Protein AF-A0A8S2S8Z9-F1 (afdb_monomer_lite)

Sequence (119 aa):
LVRIVTDDDQNFQNNHNFSHPKFPTNTVYITQLLYALVELSQSKLTSCLTDLQPTIVPIVPQQKTIKIDLKSFITPAQTRLLNNKTSITISRTQLPIVPAYAMTTHKCQGKTLPYGIID

pLDDT: mean 77.56, std 13.56, range [38.59, 94.12]

Foldseek 3Di:
DKAWDFPPPVDPDPPDPPPDPVDDPPDDDGDGTAWMWDFAPDDPQQEPPPPDHRRIHTFGKDKDKDKDQCPVPDDPVVCVVVVNPRIDIDIDTDGPDDDDLDDDPVRCPPDDDVDDDDD

Radius of gyration: 20.63 Å; chains: 1; bounding box: 44×44×45 Å

Organism: NCBI:txid392030

Structure (mmCIF, N/CA/C/O backbone):
data_AF-A0A8S2S8Z9-F1
#
_entry.id   AF-A0A8S2S8Z9-F1
#
loop_
_atom_site.group_PDB
_atom_site.id
_atom_site.type_symbol
_atom_site.label_atom_id
_atom_site.label_alt_id
_atom_site.label_comp_id
_atom_site.label_asym_id
_atom_site.label_entity_id
_atom_site.label_seq_id
_atom_site.pdbx_PDB_ins_code
_atom_site.Cartn_x
_atom_site.Cartn_y
_atom_site.Cartn_z
_atom_site.occupancy
_atom_site.B_iso_or_equiv
_atom_site.auth_seq_id
_atom_site.auth_comp_id
_atom_site.auth_asym_id
_atom_site.auth_atom_id
_atom_site.pdbx_PDB_model_num
ATOM 1 N N . LEU A 1 1 ? 5.108 -2.960 -15.637 1.00 64.50 1 LEU A N 1
ATOM 2 C CA . LEU A 1 1 ? 3.828 -3.685 -15.412 1.00 64.50 1 LEU A CA 1
ATOM 3 C C . LEU A 1 1 ? 3.678 -4.018 -13.918 1.00 64.50 1 LEU A C 1
ATOM 5 O O . LEU A 1 1 ? 4.702 -4.266 -13.291 1.00 64.50 1 LEU A O 1
ATOM 9 N N . VAL A 1 2 ? 2.465 -4.002 -13.339 1.00 75.69 2 VAL A N 1
ATOM 10 C CA . VAL A 1 2 ? 2.202 -4.446 -11.946 1.00 75.69 2 VAL A CA 1
ATOM 11 C C . VAL A 1 2 ? 1.215 -5.608 -11.972 1.00 75.69 2 VAL A C 1
ATOM 13 O O . VAL A 1 2 ? 0.119 -5.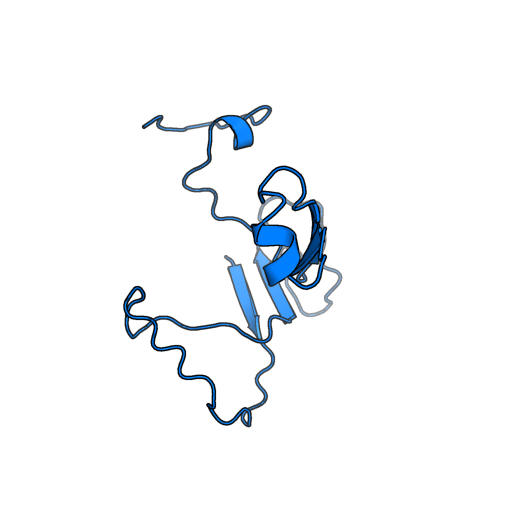457 -12.509 1.00 75.69 2 VAL A O 1
ATOM 16 N N . ARG A 1 3 ? 1.581 -6.747 -11.379 1.00 80.75 3 ARG A N 1
ATOM 17 C CA . ARG A 1 3 ? 0.689 -7.902 -11.204 1.00 80.75 3 ARG A CA 1
ATOM 18 C C . ARG A 1 3 ? 0.527 -8.195 -9.719 1.00 80.75 3 ARG A C 1
ATOM 20 O O . ARG A 1 3 ? 1.521 -8.392 -9.030 1.00 80.75 3 ARG A O 1
ATOM 27 N N . ILE A 1 4 ? -0.708 -8.209 -9.231 1.00 79.75 4 ILE A N 1
ATOM 28 C CA . ILE A 1 4 ? -1.008 -8.531 -7.832 1.00 79.75 4 ILE A CA 1
ATOM 29 C C . ILE A 1 4 ? -1.158 -10.046 -7.703 1.00 79.75 4 ILE A C 1
ATOM 31 O O . ILE A 1 4 ? -1.817 -10.663 -8.539 1.00 79.75 4 ILE A O 1
ATOM 35 N N . VAL A 1 5 ? -0.533 -10.622 -6.679 1.00 77.38 5 VAL A N 1
ATOM 36 C CA . VAL A 1 5 ? -0.624 -12.043 -6.347 1.00 77.38 5 VAL A CA 1
ATOM 37 C C . VAL A 1 5 ? -1.408 -12.198 -5.049 1.00 77.38 5 VAL A C 1
ATOM 39 O O . VAL A 1 5 ? -1.115 -11.553 -4.034 1.00 77.38 5 VAL A O 1
ATOM 42 N N . THR A 1 6 ? -2.422 -13.047 -5.117 1.00 79.06 6 THR A N 1
ATOM 43 C CA . THR A 1 6 ? -3.296 -13.443 -4.015 1.00 79.06 6 THR A CA 1
ATOM 44 C C . THR A 1 6 ? -3.132 -14.930 -3.755 1.00 79.06 6 THR A C 1
ATOM 46 O O . THR A 1 6 ? -2.636 -15.648 -4.620 1.00 79.06 6 THR A O 1
ATOM 49 N N . ASP A 1 7 ? -3.506 -15.376 -2.561 1.00 74.69 7 ASP A N 1
ATOM 50 C CA . ASP A 1 7 ? -3.552 -16.804 -2.263 1.00 74.69 7 ASP A CA 1
ATOM 51 C C . ASP A 1 7 ? -4.785 -17.410 -2.952 1.00 74.69 7 ASP A C 1
ATOM 53 O O . ASP A 1 7 ? -5.914 -17.010 -2.662 1.00 74.69 7 ASP A O 1
ATOM 57 N N . ASP A 1 8 ? -4.574 -18.308 -3.915 1.00 58.78 8 ASP A N 1
ATOM 58 C CA . ASP A 1 8 ? -5.642 -18.976 -4.670 1.00 58.78 8 ASP A CA 1
ATOM 59 C C . ASP A 1 8 ? -6.101 -20.248 -3.936 1.00 58.78 8 ASP A C 1
ATOM 61 O O . ASP A 1 8 ? -6.176 -21.335 -4.513 1.00 58.78 8 ASP A O 1
ATOM 65 N N . ASP A 1 9 ? -6.452 -20.130 -2.654 1.00 47.00 9 ASP A N 1
ATOM 66 C CA . ASP A 1 9 ? -7.227 -21.174 -1.992 1.00 47.00 9 ASP A CA 1
ATOM 67 C C . ASP A 1 9 ? -8.685 -21.073 -2.466 1.00 47.00 9 ASP A C 1
ATOM 69 O O . ASP A 1 9 ? -9.490 -20.262 -1.997 1.00 47.00 9 ASP A O 1
ATOM 73 N N . GLN A 1 10 ? -9.015 -21.947 -3.419 1.00 46.22 10 GLN A N 1
ATOM 74 C CA . GLN A 1 10 ? -10.323 -22.235 -4.031 1.00 46.22 10 GLN A CA 1
ATOM 75 C C . GLN A 1 10 ? -11.441 -22.646 -3.035 1.00 46.22 10 GLN A C 1
ATOM 77 O O . GLN A 1 10 ? -12.336 -23.410 -3.387 1.00 46.22 10 GLN A O 1
ATOM 82 N N . ASN A 1 11 ? -11.428 -22.183 -1.781 1.00 39.84 11 ASN A N 1
ATOM 83 C CA . ASN A 1 11 ? -12.384 -22.619 -0.757 1.00 39.84 11 ASN A CA 1
ATOM 84 C C . ASN A 1 11 ? -12.807 -21.558 0.269 1.00 39.84 11 ASN A C 1
ATOM 86 O O . ASN A 1 11 ? -13.398 -21.902 1.295 1.00 39.84 11 ASN A O 1
ATOM 90 N N . PHE A 1 12 ? -12.604 -20.265 0.008 1.00 44.19 12 PHE A N 1
ATOM 91 C CA . PHE A 1 12 ? -13.317 -19.249 0.786 1.00 44.19 12 PHE A CA 1
ATOM 92 C C . PHE A 1 12 ? -14.729 -19.064 0.233 1.00 44.19 12 PHE A C 1
ATOM 94 O O . PHE A 1 12 ? -14.981 -18.257 -0.660 1.00 44.19 12 PHE A O 1
ATOM 101 N N . GLN A 1 13 ? -15.665 -19.840 0.785 1.00 38.59 13 GLN A N 1
ATOM 102 C CA . GLN A 1 13 ? -17.092 -19.588 0.634 1.00 38.59 13 GLN A CA 1
ATOM 103 C C . GLN A 1 13 ? -17.393 -18.106 0.891 1.00 38.59 13 GLN A C 1
ATOM 105 O O . GLN A 1 13 ? -17.162 -17.566 1.975 1.00 38.59 13 GLN A O 1
ATOM 110 N N . ASN A 1 14 ? -17.906 -17.469 -0.158 1.00 43.22 14 ASN A N 1
ATOM 111 C CA . ASN A 1 14 ? -18.391 -16.102 -0.215 1.00 43.22 14 ASN A CA 1
ATOM 112 C C . ASN A 1 14 ? -19.414 -15.824 0.899 1.00 43.22 14 ASN A C 1
ATOM 114 O O . ASN A 1 14 ? -20.603 -16.044 0.705 1.00 43.22 14 ASN A O 1
ATOM 118 N N . ASN A 1 15 ? -18.975 -15.304 2.045 1.00 43.00 15 ASN A N 1
ATOM 119 C CA . ASN A 1 15 ? -19.876 -14.817 3.102 1.00 43.00 15 ASN A CA 1
ATOM 120 C C . ASN A 1 15 ? -19.734 -13.317 3.389 1.00 43.00 15 ASN A C 1
ATOM 122 O O . ASN A 1 15 ? -20.308 -12.801 4.347 1.00 43.00 15 ASN A O 1
ATOM 126 N N . HIS A 1 16 ? -19.028 -12.578 2.535 1.00 51.62 16 HIS A N 1
ATOM 127 C CA . HIS A 1 16 ? -19.065 -11.123 2.561 1.00 51.62 16 HIS A CA 1
ATOM 128 C C . HIS A 1 16 ? -19.661 -10.611 1.256 1.00 51.62 16 HIS A C 1
ATOM 130 O O . HIS A 1 16 ? -18.983 -10.506 0.239 1.00 51.62 16 HIS A O 1
ATOM 136 N N . ASN A 1 17 ? -20.956 -10.284 1.303 1.00 51.62 17 ASN A N 1
ATOM 137 C CA . ASN A 1 17 ? -21.621 -9.484 0.281 1.00 51.62 17 ASN A CA 1
ATOM 138 C C . ASN A 1 17 ? -20.984 -8.085 0.259 1.00 51.62 17 ASN A C 1
ATOM 140 O O . ASN A 1 17 ? -21.516 -7.134 0.830 1.00 51.62 17 ASN A O 1
ATOM 144 N N . PHE A 1 18 ? -19.844 -7.938 -0.416 1.00 55.12 18 PHE A N 1
ATOM 145 C CA . PHE A 1 18 ? -19.269 -6.640 -0.770 1.00 55.12 18 PHE A CA 1
ATOM 146 C C . PHE A 1 18 ? -20.047 -6.024 -1.945 1.00 55.12 18 PHE A C 1
ATOM 148 O O . PHE A 1 18 ? -19.483 -5.597 -2.945 1.00 55.12 18 PHE A O 1
ATOM 155 N N . SER A 1 19 ? -21.376 -5.987 -1.839 1.00 55.88 19 SER A N 1
ATOM 156 C CA . SER A 1 19 ? -22.225 -5.190 -2.718 1.00 55.88 19 SER A CA 1
ATOM 157 C C . SER A 1 19 ? -22.276 -3.790 -2.124 1.00 55.88 19 SER A C 1
ATOM 159 O O . SER A 1 19 ? -23.090 -3.492 -1.251 1.00 55.88 19 SER A O 1
ATOM 161 N N . HIS A 1 20 ? -21.335 -2.936 -2.524 1.00 57.88 20 HIS A N 1
ATOM 162 C CA . HIS A 1 20 ? -21.393 -1.530 -2.151 1.00 57.88 20 HIS A CA 1
ATOM 163 C C . HIS A 1 20 ? -21.952 -0.736 -3.337 1.00 57.88 20 HIS A C 1
ATOM 165 O O . HIS A 1 20 ? -21.335 -0.743 -4.401 1.00 57.88 20 HIS A O 1
ATOM 171 N N . PRO A 1 21 ? -23.037 0.042 -3.172 1.00 64.75 21 PRO A N 1
ATOM 172 C CA . PRO A 1 21 ? -23.710 0.751 -4.272 1.00 64.75 21 PRO A CA 1
ATOM 173 C C . PRO A 1 21 ? -22.853 1.821 -4.973 1.00 64.75 21 PRO A C 1
ATOM 175 O O . PRO A 1 21 ? -23.308 2.462 -5.911 1.00 64.75 21 PRO A O 1
ATOM 178 N N . LYS A 1 22 ? -21.620 2.051 -4.502 1.00 75.62 22 LYS A N 1
ATOM 179 C CA . LYS A 1 22 ? -20.683 3.036 -5.057 1.00 75.62 22 LYS A CA 1
ATOM 180 C C . LYS A 1 22 ? -19.740 2.447 -6.100 1.00 75.62 22 LYS A C 1
ATOM 182 O O . LYS A 1 22 ? -19.118 3.221 -6.820 1.00 75.62 22 LYS A O 1
ATOM 187 N N . PHE A 1 23 ? -19.590 1.125 -6.153 1.00 75.69 23 PHE A N 1
ATOM 188 C CA . PHE A 1 23 ? -18.619 0.490 -7.034 1.00 75.69 23 PHE A CA 1
ATOM 189 C C . PHE A 1 23 ? -19.318 -0.282 -8.157 1.00 75.69 23 PHE A C 1
ATOM 191 O O . PHE A 1 23 ? -20.358 -0.897 -7.913 1.00 75.69 23 PHE A O 1
ATOM 198 N N . PRO A 1 24 ? -18.766 -0.256 -9.383 1.00 81.31 24 PRO A N 1
ATOM 199 C CA . PRO A 1 24 ? -19.265 -1.059 -10.491 1.00 81.31 24 PRO A CA 1
ATOM 200 C C . PRO A 1 24 ? -19.318 -2.553 -10.154 1.00 81.31 24 PRO A C 1
ATOM 202 O O . PRO A 1 24 ? -18.486 -3.061 -9.400 1.00 81.31 24 PRO A O 1
ATOM 205 N N . THR A 1 25 ? -20.245 -3.279 -10.773 1.00 77.44 25 THR A N 1
ATOM 206 C CA . THR A 1 25 ? -20.436 -4.728 -10.581 1.00 77.44 25 THR A CA 1
ATOM 207 C C . THR A 1 25 ? -19.235 -5.581 -10.995 1.00 77.44 25 THR A C 1
ATOM 209 O O . THR A 1 25 ? -19.123 -6.715 -10.547 1.00 77.44 25 THR A O 1
ATOM 212 N N . ASN A 1 26 ? -18.313 -5.049 -11.801 1.00 80.12 26 ASN A N 1
ATOM 213 C CA . ASN A 1 26 ? -17.061 -5.710 -12.182 1.00 80.12 26 ASN A CA 1
ATOM 214 C C . ASN A 1 26 ? -15.882 -5.390 -11.239 1.00 80.12 26 ASN A C 1
ATOM 216 O O . ASN A 1 26 ? -14.730 -5.646 -11.588 1.00 80.12 26 ASN A O 1
ATOM 220 N N . THR A 1 27 ? -16.142 -4.808 -10.065 1.00 76.50 27 THR A N 1
ATOM 221 C CA . THR A 1 27 ? -15.095 -4.520 -9.076 1.00 76.50 27 THR A CA 1
ATOM 222 C C . THR A 1 27 ? -14.616 -5.811 -8.422 1.00 76.50 27 THR A C 1
ATOM 224 O O . THR A 1 27 ? -15.391 -6.525 -7.792 1.00 76.50 27 THR A O 1
ATOM 227 N N . VAL A 1 28 ? -13.317 -6.087 -8.534 1.00 74.88 28 VAL A N 1
ATOM 228 C CA . VAL A 1 28 ? -12.666 -7.220 -7.868 1.00 74.88 28 VAL A CA 1
ATOM 229 C C . VAL A 1 28 ? -12.109 -6.759 -6.524 1.00 74.88 28 VAL A C 1
ATOM 231 O O . VAL A 1 28 ? -11.291 -5.839 -6.462 1.00 74.88 28 VAL A O 1
ATOM 234 N N . TYR A 1 29 ? -12.545 -7.404 -5.442 1.00 76.25 29 TYR A N 1
ATOM 235 C CA . TYR A 1 29 ? -12.057 -7.141 -4.090 1.00 76.25 29 TYR A CA 1
ATOM 236 C C . TYR A 1 29 ? -10.932 -8.110 -3.737 1.00 76.25 29 TYR A C 1
ATOM 238 O O . TYR A 1 29 ? -11.107 -9.322 -3.787 1.00 76.25 29 TYR A O 1
ATOM 246 N N . ILE A 1 30 ? -9.782 -7.564 -3.347 1.00 74.81 30 ILE A N 1
ATOM 247 C CA . ILE A 1 30 ? -8.612 -8.344 -2.944 1.00 74.81 30 ILE A CA 1
ATOM 248 C C . ILE A 1 30 ? -8.555 -8.374 -1.417 1.00 74.81 30 ILE A C 1
ATOM 250 O O . ILE A 1 30 ? -8.360 -7.335 -0.786 1.00 74.81 30 ILE A O 1
ATOM 254 N N . THR A 1 31 ? -8.733 -9.552 -0.822 1.00 72.75 31 THR A N 1
ATOM 255 C CA . THR A 1 31 ? -8.788 -9.739 0.639 1.00 72.75 31 THR A CA 1
ATOM 256 C C . THR A 1 31 ? -7.485 -10.292 1.217 1.00 72.75 31 THR A C 1
ATOM 258 O O . THR A 1 31 ? -7.079 -9.878 2.302 1.00 72.75 31 THR A O 1
ATOM 261 N N . GLN A 1 32 ? -6.800 -11.176 0.487 1.00 79.38 32 GLN A N 1
ATOM 262 C CA . GLN A 1 32 ? -5.567 -11.846 0.912 1.00 79.38 32 GLN A CA 1
ATOM 263 C C 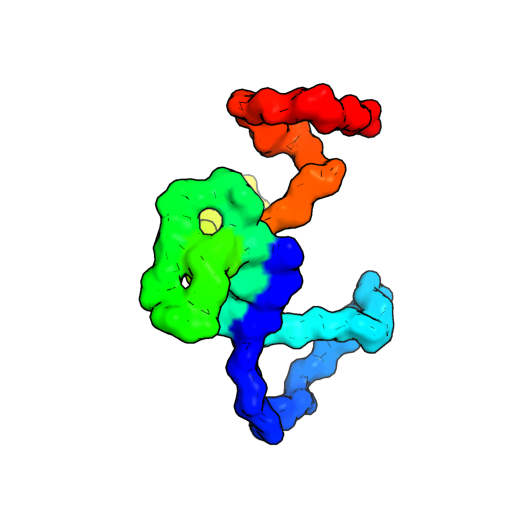. GLN A 1 32 ? -4.424 -11.518 -0.043 1.00 79.38 32 GLN A C 1
ATOM 265 O O . GLN A 1 32 ? -4.116 -12.230 -0.994 1.00 79.38 32 GLN A O 1
ATOM 270 N N . LEU A 1 33 ? -3.818 -10.366 0.203 1.00 80.12 33 LEU A N 1
ATOM 271 C CA . LEU A 1 33 ? -2.720 -9.847 -0.590 1.00 80.12 33 LEU A CA 1
ATOM 272 C C . LEU A 1 33 ? -1.390 -10.459 -0.121 1.00 80.12 33 LEU A C 1
ATOM 274 O O . LEU A 1 33 ? -0.976 -10.196 1.008 1.00 80.12 33 LEU A O 1
ATOM 278 N N . LEU A 1 34 ? -0.700 -11.197 -0.996 1.00 86.44 34 LEU A N 1
ATOM 279 C CA . LEU A 1 34 ? 0.611 -11.780 -0.687 1.00 86.44 34 LEU A CA 1
ATOM 280 C C . LEU A 1 34 ? 1.753 -10.844 -1.084 1.00 86.44 34 LEU A C 1
ATOM 282 O O . LEU A 1 34 ? 2.597 -10.497 -0.262 1.00 86.44 34 LEU A O 1
ATOM 286 N N . TYR A 1 35 ? 1.777 -10.422 -2.347 1.00 87.38 35 TYR A N 1
ATOM 287 C CA . TYR A 1 35 ? 2.760 -9.489 -2.900 1.00 87.38 35 TYR A CA 1
ATOM 288 C C . TYR A 1 35 ? 2.300 -8.984 -4.272 1.00 87.38 35 TYR A C 1
ATOM 290 O O . TYR A 1 35 ? 1.351 -9.499 -4.863 1.00 87.38 35 TYR A O 1
ATOM 298 N N . ALA A 1 36 ? 2.972 -7.965 -4.798 1.00 88.50 36 ALA A N 1
ATOM 299 C CA . ALA A 1 36 ? 2.855 -7.566 -6.194 1.00 88.50 36 ALA A CA 1
ATOM 300 C C . ALA A 1 36 ? 4.189 -7.723 -6.912 1.00 88.50 36 ALA A C 1
ATOM 302 O O . ALA A 1 36 ? 5.223 -7.302 -6.405 1.00 88.50 36 ALA A O 1
ATOM 303 N N . LEU A 1 37 ? 4.159 -8.290 -8.111 1.00 87.69 37 LEU A N 1
ATOM 304 C CA . LEU A 1 37 ? 5.302 -8.313 -9.010 1.00 87.69 37 LEU A CA 1
ATOM 305 C C . LEU A 1 37 ? 5.328 -7.010 -9.797 1.00 87.69 37 LEU A C 1
ATOM 307 O O . LEU A 1 37 ? 4.361 -6.674 -10.490 1.00 87.69 37 LEU A O 1
ATOM 311 N N . VAL A 1 38 ? 6.432 -6.279 -9.670 1.00 86.75 38 VAL A N 1
ATOM 312 C CA . VAL A 1 38 ? 6.636 -5.007 -10.359 1.00 86.75 38 VAL A CA 1
ATOM 313 C C . VAL A 1 38 ? 7.891 -5.085 -11.199 1.00 86.75 38 VAL A C 1
ATOM 315 O O . VAL A 1 38 ? 8.972 -5.397 -10.707 1.00 86.75 38 VAL A O 1
ATOM 318 N N . GLU A 1 39 ? 7.732 -4.770 -12.475 1.00 86.75 39 GLU A N 1
ATOM 319 C CA . GLU A 1 39 ? 8.849 -4.596 -13.391 1.00 86.75 39 GLU A CA 1
ATOM 320 C C . GLU A 1 39 ? 9.421 -3.179 -13.258 1.00 86.75 39 GLU A C 1
ATOM 322 O O . GLU A 1 39 ? 8.701 -2.190 -13.439 1.00 86.75 39 GLU A O 1
ATOM 327 N N . LEU A 1 40 ? 10.714 -3.085 -12.952 1.00 83.75 40 LEU A N 1
ATOM 328 C CA . LEU A 1 40 ? 11.450 -1.837 -12.792 1.00 83.75 40 LEU A CA 1
ATOM 329 C C . LEU A 1 40 ? 12.542 -1.741 -13.861 1.00 83.75 40 LEU A C 1
ATOM 331 O O . LEU A 1 40 ? 13.610 -2.334 -13.740 1.00 83.75 40 LEU A O 1
ATOM 335 N N . SER A 1 41 ? 12.288 -0.947 -14.899 1.00 76.56 41 SER A N 1
ATOM 336 C CA . SER A 1 41 ? 13.171 -0.823 -16.069 1.00 76.56 41 SER A CA 1
ATOM 337 C C . SER A 1 41 ? 14.533 -0.185 -15.756 1.00 76.56 41 SER A C 1
ATOM 339 O O . SER A 1 41 ? 15.488 -0.379 -16.498 1.00 76.56 41 SER A O 1
ATOM 341 N N . GLN A 1 42 ? 14.627 0.598 -14.677 1.00 70.06 42 GLN A N 1
ATOM 342 C CA . GLN A 1 42 ? 15.830 1.349 -14.294 1.00 70.06 42 GLN A CA 1
ATOM 343 C C . GLN A 1 42 ? 16.123 1.207 -12.798 1.00 70.06 42 GLN A C 1
ATOM 345 O O . GLN A 1 42 ? 16.173 2.187 -12.055 1.00 70.06 42 GLN A O 1
ATOM 350 N N . SER A 1 43 ? 16.286 -0.030 -12.332 1.00 68.50 43 SER A N 1
ATOM 351 C CA . SER A 1 43 ? 16.610 -0.311 -10.935 1.00 68.50 43 SER A CA 1
ATOM 352 C C . SER A 1 43 ? 17.958 -1.008 -10.799 1.00 68.50 43 SER A C 1
ATOM 354 O O . SER A 1 43 ? 18.295 -1.889 -11.581 1.00 68.50 43 SER A O 1
ATOM 356 N N . LYS A 1 44 ? 18.718 -0.629 -9.764 1.00 67.94 44 LYS A N 1
ATOM 357 C CA . LYS A 1 44 ? 19.891 -1.391 -9.304 1.00 67.94 44 LYS A CA 1
ATOM 358 C C . LYS A 1 44 ? 19.498 -2.583 -8.427 1.00 67.94 44 LYS A C 1
ATOM 360 O O . LYS A 1 44 ? 20.372 -3.352 -8.038 1.00 67.94 44 LYS A O 1
ATOM 365 N N . LEU A 1 45 ? 18.213 -2.716 -8.079 1.00 67.00 45 LEU A N 1
ATOM 366 C CA . LEU A 1 45 ? 17.716 -3.915 -7.418 1.00 67.00 45 LEU A CA 1
ATOM 367 C C . LEU A 1 45 ? 17.729 -5.058 -8.424 1.00 67.00 45 LEU A C 1
ATOM 369 O O . LEU A 1 45 ? 16.989 -5.039 -9.402 1.00 67.00 45 LEU A O 1
ATOM 373 N N . THR A 1 46 ? 18.566 -6.045 -8.150 1.00 61.00 46 THR A N 1
ATOM 374 C CA . THR A 1 46 ? 18.502 -7.355 -8.779 1.00 61.00 46 THR A CA 1
ATOM 375 C C . THR A 1 46 ? 17.562 -8.226 -7.957 1.00 61.00 46 THR A C 1
ATOM 377 O O . THR A 1 46 ? 17.642 -8.274 -6.729 1.00 61.00 46 THR A O 1
ATOM 380 N N . SER A 1 47 ? 16.610 -8.864 -8.630 1.00 62.81 47 SER A N 1
ATOM 381 C CA . SER A 1 47 ? 15.736 -9.850 -7.998 1.00 62.81 47 SER A CA 1
ATOM 382 C C . SER A 1 47 ? 16.546 -11.055 -7.510 1.00 62.81 47 SER A C 1
ATOM 384 O O . SER A 1 47 ? 17.321 -11.621 -8.275 1.00 62.81 47 SER A O 1
ATOM 386 N N . CYS A 1 48 ? 16.354 -11.469 -6.252 1.00 58.84 48 CYS A N 1
ATOM 387 C CA . CYS A 1 48 ? 16.924 -12.711 -5.702 1.00 58.84 48 CYS A CA 1
ATOM 388 C C . CYS A 1 48 ? 16.096 -13.963 -6.052 1.00 58.84 48 CYS A C 1
ATOM 390 O O . CYS A 1 48 ? 16.355 -15.034 -5.507 1.00 58.84 48 CYS A O 1
ATOM 392 N N . LEU A 1 49 ? 15.070 -13.843 -6.901 1.00 65.25 49 LEU A N 1
ATOM 393 C CA . LEU A 1 49 ? 14.259 -14.978 -7.332 1.00 65.25 49 LEU A CA 1
ATOM 394 C C . LEU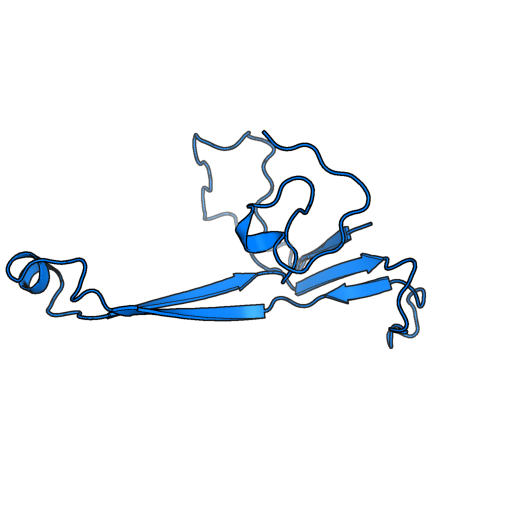 A 1 49 ? 14.917 -15.618 -8.556 1.00 65.25 49 LEU A C 1
ATOM 396 O O . LEU A 1 49 ? 14.897 -15.042 -9.639 1.00 65.25 49 LEU A O 1
ATOM 400 N N . THR A 1 50 ? 15.495 -16.803 -8.365 1.00 64.44 50 THR A N 1
ATOM 401 C CA . THR A 1 50 ? 16.305 -17.538 -9.352 1.00 64.44 50 THR A CA 1
ATOM 402 C C . THR A 1 50 ? 15.589 -17.763 -10.688 1.00 64.44 50 THR A C 1
ATOM 404 O O . THR A 1 50 ? 16.232 -17.779 -11.733 1.00 64.44 50 THR A O 1
ATOM 407 N N . ASP A 1 51 ? 14.260 -17.877 -10.651 1.00 76.12 51 ASP A N 1
ATOM 408 C CA . ASP A 1 51 ? 13.421 -18.206 -11.809 1.00 76.12 51 ASP A CA 1
ATOM 409 C C . ASP A 1 51 ? 12.754 -16.977 -12.454 1.00 76.12 51 ASP A C 1
ATOM 411 O O . ASP A 1 51 ? 11.980 -17.112 -13.405 1.00 76.12 51 ASP A O 1
ATOM 415 N N . LEU A 1 52 ? 13.012 -15.767 -11.940 1.00 72.56 52 LEU A N 1
ATOM 416 C CA . LEU A 1 52 ? 12.347 -14.543 -12.385 1.00 72.56 52 LEU A CA 1
ATOM 417 C C . LEU A 1 52 ? 13.335 -13.571 -13.034 1.00 72.56 52 LEU A C 1
ATOM 419 O O . LEU A 1 52 ? 14.496 -13.479 -12.642 1.00 72.56 52 LEU A O 1
ATOM 423 N N . GLN A 1 53 ? 12.869 -12.814 -14.033 1.00 77.06 53 GLN A N 1
ATOM 424 C CA . GLN A 1 53 ? 13.718 -11.824 -14.695 1.00 77.06 53 GLN A CA 1
ATOM 425 C C . GLN A 1 53 ? 14.278 -10.818 -13.669 1.00 77.06 53 GLN A C 1
ATOM 427 O O . GLN A 1 53 ? 13.523 -10.355 -12.810 1.00 77.06 53 GLN A O 1
ATOM 432 N N . PRO A 1 54 ? 15.561 -10.416 -13.772 1.00 78.06 54 PRO A N 1
ATOM 433 C CA . PRO A 1 54 ? 16.212 -9.566 -12.769 1.00 78.06 54 PRO A CA 1
ATOM 434 C C . PRO A 1 54 ? 15.523 -8.220 -12.515 1.00 78.06 54 PRO A C 1
ATOM 436 O O . PRO A 1 54 ? 15.658 -7.660 -11.430 1.00 78.06 54 PRO A O 1
ATOM 439 N N . THR A 1 55 ? 14.792 -7.710 -13.508 1.00 82.31 55 THR A N 1
ATOM 440 C CA . THR A 1 55 ? 14.038 -6.450 -13.470 1.00 82.31 55 THR A CA 1
ATOM 441 C C . THR A 1 55 ? 12.695 -6.563 -12.748 1.00 82.31 55 THR A C 1
ATOM 443 O O . THR A 1 55 ? 12.064 -5.538 -12.486 1.00 82.31 55 THR A O 1
ATOM 446 N N . ILE A 1 56 ? 12.236 -7.777 -12.426 1.00 84.19 56 ILE A N 1
ATOM 447 C CA . ILE A 1 56 ? 10.962 -8.024 -11.748 1.00 84.19 56 ILE A CA 1
ATOM 448 C C . ILE A 1 56 ? 11.219 -8.264 -10.266 1.00 84.19 56 ILE A C 1
ATOM 450 O O . ILE A 1 56 ? 11.850 -9.247 -9.880 1.00 84.19 56 ILE A O 1
ATOM 454 N N . VAL A 1 57 ? 10.672 -7.389 -9.426 1.00 86.56 57 VAL A N 1
ATOM 455 C CA . VAL A 1 57 ? 10.866 -7.428 -7.974 1.00 86.56 57 VAL A CA 1
ATOM 456 C C . VAL A 1 57 ? 9.522 -7.640 -7.270 1.00 86.56 57 VAL A C 1
ATOM 458 O O . VAL A 1 57 ? 8.538 -6.978 -7.622 1.00 86.56 57 VAL A O 1
ATOM 461 N N . PRO A 1 58 ? 9.450 -8.536 -6.267 1.00 88.00 58 PRO A N 1
ATOM 462 C CA . PRO A 1 58 ? 8.271 -8.665 -5.423 1.00 88.00 58 PRO A CA 1
ATOM 463 C C . PRO A 1 58 ? 8.187 -7.505 -4.421 1.00 88.00 58 PRO A C 1
ATOM 465 O O . PRO A 1 58 ? 9.124 -7.217 -3.678 1.00 88.00 58 PRO A O 1
ATOM 468 N N . ILE A 1 59 ? 7.028 -6.856 -4.367 1.00 88.31 59 ILE A N 1
ATOM 469 C CA . ILE A 1 59 ? 6.674 -5.850 -3.369 1.00 88.31 59 ILE A CA 1
ATOM 470 C C . ILE A 1 59 ? 5.679 -6.472 -2.398 1.00 88.31 59 ILE A C 1
ATOM 472 O O . ILE A 1 59 ? 4.550 -6.790 -2.770 1.00 88.31 59 ILE A O 1
ATOM 476 N N . VAL A 1 60 ? 6.087 -6.609 -1.142 1.00 90.25 60 VAL A N 1
ATOM 477 C CA . VAL A 1 60 ? 5.247 -7.176 -0.083 1.00 90.25 60 VAL A CA 1
ATOM 478 C C . VAL A 1 60 ? 4.349 -6.113 0.573 1.00 90.25 60 VAL A C 1
ATOM 480 O O . VAL A 1 60 ? 4.719 -4.933 0.632 1.00 90.25 60 VAL A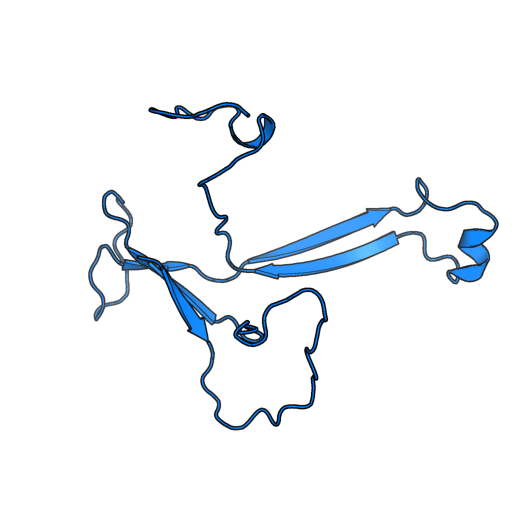 O 1
ATOM 483 N N . PRO A 1 61 ? 3.165 -6.501 1.081 1.00 91.19 61 PRO A N 1
ATOM 484 C CA . PRO A 1 61 ? 2.315 -5.627 1.869 1.00 91.19 61 PRO A CA 1
ATOM 485 C C . PRO A 1 61 ? 3.045 -5.107 3.105 1.00 91.19 61 PRO A C 1
ATOM 487 O O . PRO A 1 61 ? 3.799 -5.821 3.761 1.00 91.19 61 PRO A O 1
ATOM 490 N N . GLN A 1 62 ? 2.760 -3.861 3.465 1.00 92.00 62 GLN A N 1
ATOM 491 C CA . GLN A 1 62 ? 3.222 -3.253 4.704 1.00 92.00 62 GLN A CA 1
ATOM 492 C C . GLN A 1 62 ? 2.033 -2.967 5.612 1.00 92.00 62 GLN A C 1
ATOM 494 O O . GLN A 1 62 ? 1.020 -2.407 5.178 1.00 92.00 62 GLN A O 1
ATOM 499 N N . GLN A 1 63 ? 2.181 -3.311 6.889 1.00 91.31 63 GLN A N 1
ATOM 500 C CA . GLN A 1 63 ? 1.230 -2.939 7.924 1.00 91.31 63 GLN A CA 1
ATOM 501 C C . GLN A 1 63 ? 1.600 -1.567 8.490 1.00 91.31 63 GLN A C 1
ATOM 503 O O . GLN A 1 63 ? 2.730 -1.334 8.920 1.00 91.31 63 GLN A O 1
ATOM 508 N N . LYS A 1 64 ? 0.638 -0.646 8.498 1.00 91.62 64 LYS A N 1
ATOM 509 C CA . LYS A 1 64 ? 0.756 0.655 9.160 1.00 91.62 64 LYS A CA 1
ATOM 510 C C . LYS A 1 64 ? -0.299 0.760 10.241 1.00 91.62 64 LYS A C 1
ATOM 512 O O . LYS A 1 64 ? -1.480 0.553 9.974 1.00 91.62 64 LYS A O 1
ATOM 517 N N . THR A 1 65 ? 0.137 1.118 11.440 1.00 92.94 65 THR A N 1
ATOM 518 C CA . THR A 1 65 ? -0.740 1.328 12.589 1.00 92.94 65 THR A CA 1
ATOM 519 C C . THR A 1 65 ? -0.770 2.808 12.920 1.00 92.94 65 THR A C 1
ATOM 521 O O . THR A 1 65 ? 0.272 3.433 13.102 1.00 92.94 65 THR A O 1
ATOM 524 N N . ILE A 1 66 ? -1.971 3.369 12.982 1.00 91.19 66 ILE A N 1
ATOM 525 C CA . ILE A 1 66 ? -2.214 4.767 13.319 1.00 91.19 66 ILE A CA 1
ATOM 526 C C . ILE A 1 66 ? -3.009 4.783 14.617 1.00 91.19 66 ILE A C 1
ATOM 528 O O . ILE A 1 66 ? -4.078 4.179 14.708 1.00 91.19 66 ILE A O 1
ATOM 532 N N . LYS A 1 67 ? -2.485 5.484 15.620 1.00 90.44 67 LYS A N 1
ATOM 533 C CA . LYS A 1 67 ? -3.205 5.772 16.856 1.00 90.44 67 LYS A CA 1
ATOM 534 C C . LYS A 1 67 ? -3.777 7.180 16.761 1.00 90.44 67 LYS A C 1
ATOM 536 O O . LYS A 1 67 ? -3.028 8.139 16.603 1.00 90.44 67 LYS A O 1
ATOM 541 N N . ILE A 1 68 ? -5.093 7.284 16.848 1.00 87.31 68 ILE A N 1
ATOM 542 C CA . ILE A 1 68 ? -5.828 8.544 16.823 1.00 87.31 68 ILE A CA 1
ATOM 543 C C . ILE A 1 68 ? -6.269 8.832 18.254 1.00 87.31 68 ILE A C 1
ATOM 545 O O . ILE A 1 68 ? -7.005 8.039 18.846 1.00 87.31 68 ILE A O 1
ATOM 549 N N . ASP A 1 69 ? -5.796 9.942 18.817 1.00 86.62 69 ASP A N 1
ATOM 550 C CA . ASP A 1 69 ? -6.332 10.466 20.072 1.00 86.62 69 ASP A CA 1
ATOM 551 C C . ASP A 1 69 ? -7.674 11.137 19.772 1.00 86.62 69 ASP A C 1
ATOM 553 O O . ASP A 1 69 ? -7.771 12.010 18.909 1.00 86.62 69 ASP A O 1
ATOM 557 N N . LEU A 1 70 ? -8.724 10.684 20.447 1.00 83.06 70 LEU A N 1
ATOM 558 C CA . LEU A 1 70 ? -10.069 11.200 20.248 1.00 83.06 70 LEU A CA 1
ATOM 559 C C . LEU A 1 70 ? -10.331 12.466 21.052 1.00 83.06 70 LEU A C 1
ATOM 561 O O . LEU A 1 70 ? -11.300 13.155 20.750 1.00 83.06 70 LEU A O 1
ATOM 565 N N . LYS A 1 71 ? -9.498 12.809 22.042 1.00 79.31 71 LYS A N 1
ATOM 566 C CA . LYS A 1 71 ? -9.744 13.945 22.949 1.00 79.31 71 LYS A CA 1
ATOM 567 C C . LYS A 1 71 ? -9.964 15.273 22.221 1.00 79.31 71 LYS A C 1
ATOM 569 O O . LYS A 1 71 ? -10.690 16.116 22.730 1.00 79.31 71 LYS A O 1
ATOM 574 N N . SER A 1 72 ? -9.372 15.452 21.039 1.00 75.00 72 SER A N 1
ATOM 575 C CA . SER A 1 72 ? -9.549 16.645 20.201 1.00 75.00 72 SER A CA 1
ATOM 576 C C . SER A 1 72 ? -10.808 16.628 19.325 1.00 75.00 72 SER A C 1
ATOM 578 O O . SER A 1 72 ? -11.127 17.642 18.715 1.00 75.00 72 SER A O 1
ATOM 580 N N . PHE A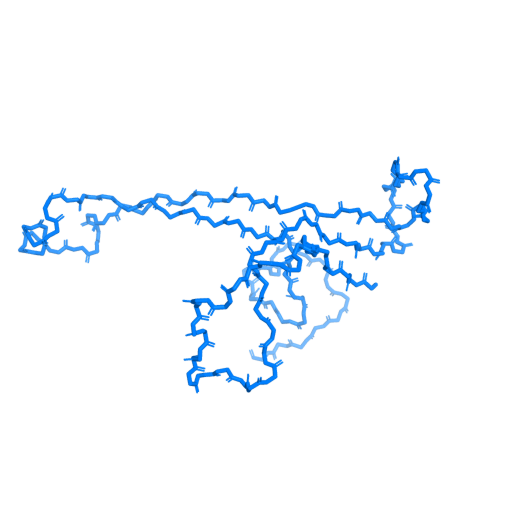 1 73 ? -11.504 15.494 19.226 1.00 75.31 73 PHE A N 1
ATOM 581 C CA . PHE A 1 73 ? -12.619 15.274 18.298 1.00 75.31 73 PHE A CA 1
ATOM 582 C C . PHE A 1 73 ? -13.960 15.003 18.986 1.00 75.31 73 PHE A C 1
ATOM 584 O O . PHE A 1 73 ? -14.996 15.122 18.335 1.00 75.31 73 PHE A O 1
ATOM 591 N N . ILE A 1 74 ? -13.964 14.629 20.270 1.00 78.62 74 ILE A N 1
ATOM 592 C CA . ILE A 1 74 ? -15.191 14.306 21.011 1.00 78.62 74 ILE A CA 1
ATOM 593 C C . ILE A 1 74 ? -15.395 15.222 22.213 1.00 78.62 74 ILE A C 1
ATOM 595 O O . ILE A 1 74 ? -14.459 15.594 22.918 1.00 78.62 74 ILE A O 1
ATOM 599 N N . THR A 1 75 ? -16.656 15.558 22.466 1.00 76.94 75 THR A N 1
ATOM 600 C CA . THR A 1 75 ? -17.061 16.326 23.649 1.00 76.94 75 THR A CA 1
ATOM 601 C C . THR A 1 75 ? -17.142 15.439 24.903 1.00 76.94 75 THR A C 1
ATOM 603 O O . THR A 1 75 ? -17.359 14.228 24.787 1.00 76.94 75 THR A O 1
ATOM 606 N N . PRO A 1 76 ? -17.064 16.015 26.121 1.00 70.94 76 PRO A N 1
ATOM 607 C CA . PRO A 1 76 ? -17.199 15.272 27.383 1.00 70.94 76 PRO A CA 1
ATOM 608 C C . PRO A 1 76 ? -18.501 14.452 27.513 1.00 70.94 76 PRO A C 1
ATOM 610 O O . PRO A 1 76 ? -18.548 13.433 28.208 1.00 70.94 76 PRO A O 1
ATOM 613 N N . ALA A 1 77 ? -19.570 14.873 26.829 1.00 68.44 77 ALA A N 1
ATOM 614 C CA . ALA A 1 77 ? -20.833 14.138 26.767 1.00 68.44 77 ALA A CA 1
ATOM 615 C C . ALA A 1 77 ? -20.725 12.876 25.888 1.00 68.44 77 ALA A C 1
ATOM 617 O O . ALA A 1 77 ? -21.238 11.817 26.250 1.00 68.44 77 ALA A O 1
ATOM 618 N N . GLN A 1 78 ? -19.994 12.958 24.773 1.00 66.69 78 GLN A N 1
ATOM 619 C CA . GLN A 1 78 ? -19.766 11.842 23.849 1.00 66.69 78 GLN A CA 1
ATOM 620 C C . GLN A 1 78 ? -18.771 10.809 24.403 1.00 66.69 78 GLN A C 1
ATOM 622 O O . GLN A 1 78 ? -18.908 9.622 24.115 1.00 66.69 78 GLN A O 1
ATOM 627 N N . THR A 1 79 ? -17.825 11.205 25.266 1.00 63.28 79 THR A N 1
ATOM 628 C CA . THR A 1 79 ? -16.921 10.258 25.955 1.00 63.28 79 THR A CA 1
ATOM 629 C C . THR A 1 79 ? -17.656 9.236 26.821 1.00 63.28 79 THR A C 1
ATOM 631 O O . THR A 1 79 ? -17.212 8.089 26.904 1.00 63.28 79 THR A O 1
ATOM 634 N N . ARG A 1 80 ? -18.794 9.611 27.427 1.00 63.44 80 ARG A N 1
ATOM 635 C CA . ARG A 1 80 ? -19.612 8.688 28.235 1.00 63.44 80 ARG A CA 1
ATOM 636 C C . ARG A 1 80 ? -20.292 7.619 27.378 1.00 63.44 80 ARG A C 1
ATOM 638 O O . ARG A 1 80 ? -20.396 6.481 27.813 1.00 63.44 80 ARG A O 1
ATOM 645 N N . LEU A 1 81 ? -20.688 7.965 26.150 1.00 66.81 81 LEU A N 1
ATOM 646 C CA . LEU A 1 81 ? -21.274 7.028 25.182 1.00 66.81 81 LEU A CA 1
ATOM 647 C C . LEU A 1 81 ? -20.230 6.066 24.589 1.00 66.81 81 LEU A C 1
ATOM 649 O O . LEU A 1 81 ? -20.571 4.956 24.195 1.00 66.81 81 LEU A O 1
ATOM 653 N N . LEU A 1 82 ? -18.954 6.467 24.549 1.00 67.19 82 LEU A N 1
ATOM 654 C CA . LEU A 1 82 ? -17.841 5.660 24.034 1.00 67.19 82 LEU A CA 1
ATOM 655 C C . LEU A 1 82 ? -17.123 4.809 25.103 1.00 67.19 82 LEU A C 1
ATOM 657 O O . LEU A 1 82 ? -15.994 4.365 24.874 1.00 67.19 82 LEU A O 1
ATOM 661 N N . ASN A 1 83 ? -17.736 4.574 26.269 1.00 71.38 83 ASN A N 1
ATOM 662 C CA . ASN A 1 83 ? -17.122 3.858 27.400 1.00 71.38 83 ASN A CA 1
ATOM 663 C C . ASN A 1 83 ? -15.741 4.422 27.791 1.00 71.38 83 ASN A C 1
ATOM 665 O O . ASN A 1 83 ? -14.804 3.666 28.049 1.00 71.38 83 ASN A O 1
ATOM 669 N N . ASN A 1 84 ? -15.585 5.750 27.789 1.00 69.38 84 ASN A N 1
ATOM 670 C CA . ASN A 1 84 ? -14.329 6.441 28.107 1.00 69.38 84 ASN A CA 1
ATOM 671 C C . ASN A 1 84 ? -13.138 6.077 27.195 1.00 69.38 84 ASN A C 1
ATOM 673 O O . ASN A 1 84 ? -11.983 6.318 27.559 1.00 69.38 84 ASN A O 1
ATOM 677 N N . LYS A 1 85 ? -13.376 5.526 25.995 1.00 71.19 85 LYS A N 1
ATOM 678 C CA . LYS A 1 85 ? -12.305 5.321 25.012 1.00 71.19 85 LYS A CA 1
ATOM 679 C C . LYS A 1 85 ? -11.786 6.671 24.525 1.00 71.19 85 LYS A C 1
ATOM 681 O O . LYS A 1 85 ? -12.479 7.415 23.841 1.00 71.19 85 LYS A O 1
ATOM 686 N N . THR A 1 86 ? -10.537 6.963 24.870 1.00 78.19 86 THR A N 1
ATOM 687 C CA . THR A 1 86 ? -9.842 8.208 24.509 1.00 78.19 86 THR A CA 1
ATOM 688 C C . THR A 1 86 ? -8.938 8.056 23.293 1.00 78.19 86 THR A C 1
ATOM 690 O O . THR A 1 86 ? -8.438 9.047 22.783 1.00 78.19 86 THR A O 1
ATOM 693 N N . SER A 1 87 ? -8.735 6.837 22.790 1.00 83.19 87 SER A N 1
ATOM 694 C CA . SER A 1 87 ? -7.974 6.615 21.562 1.00 83.19 87 SER A CA 1
ATOM 695 C C . SER A 1 87 ? -8.522 5.444 20.760 1.00 83.19 87 SER A C 1
ATOM 697 O O . SER A 1 87 ? -9.048 4.484 21.329 1.00 83.19 87 SER A O 1
ATOM 699 N N . ILE A 1 88 ? -8.381 5.534 19.441 1.00 86.62 88 ILE A N 1
ATOM 700 C CA . ILE A 1 88 ? -8.645 4.443 18.504 1.00 86.62 88 ILE A CA 1
ATOM 701 C C . ILE A 1 88 ? -7.331 4.091 17.821 1.00 86.62 88 ILE A C 1
ATOM 703 O O . ILE A 1 88 ? -6.595 4.966 17.370 1.00 86.62 88 ILE A O 1
ATOM 707 N N . THR A 1 89 ? -7.058 2.797 17.722 1.00 90.06 89 THR A N 1
ATOM 708 C CA . THR A 1 89 ? -5.931 2.273 16.956 1.00 90.06 89 THR A CA 1
ATOM 709 C C . THR A 1 89 ? -6.473 1.624 15.693 1.00 90.06 89 THR A C 1
ATOM 711 O O . THR A 1 89 ? -7.290 0.709 15.774 1.00 90.06 89 THR A O 1
ATOM 714 N N . ILE A 1 90 ? -6.026 2.098 14.533 1.00 90.00 90 ILE A N 1
ATOM 715 C CA . ILE A 1 90 ? -6.391 1.559 13.222 1.00 90.00 90 ILE A CA 1
ATOM 716 C C . ILE A 1 90 ? -5.137 0.950 12.609 1.00 90.00 90 ILE A C 1
ATOM 718 O O . ILE A 1 90 ? -4.125 1.635 12.460 1.00 90.00 90 ILE A O 1
ATOM 722 N N . SER A 1 91 ? -5.199 -0.324 12.237 1.00 91.00 91 SER A N 1
ATOM 723 C CA . SER A 1 91 ? -4.156 -0.993 11.466 1.00 91.00 91 SER A CA 1
ATOM 724 C C . SER A 1 91 ? -4.621 -1.194 10.026 1.00 91.00 91 SER A C 1
ATOM 726 O O . SER A 1 91 ? -5.769 -1.547 9.764 1.00 91.00 91 SER A O 1
ATOM 728 N N . ARG A 1 92 ? -3.726 -0.937 9.071 1.00 87.75 92 ARG A N 1
ATOM 729 C CA . ARG A 1 92 ? -3.972 -1.153 7.644 1.00 87.75 92 ARG A CA 1
ATOM 730 C C . ARG A 1 92 ? -2.807 -1.907 7.031 1.00 87.75 92 ARG A C 1
ATOM 732 O O . ARG A 1 92 ? -1.681 -1.418 7.072 1.00 87.75 92 ARG A O 1
ATOM 739 N N . THR A 1 93 ? -3.104 -3.039 6.409 1.00 88.62 93 THR A N 1
ATOM 740 C CA . THR A 1 93 ? -2.160 -3.792 5.579 1.00 88.62 93 THR A CA 1
ATOM 741 C C . THR A 1 93 ? -2.448 -3.486 4.116 1.00 88.62 93 THR A C 1
ATOM 743 O O . THR A 1 93 ? -3.587 -3.605 3.671 1.00 88.62 93 THR A O 1
ATOM 746 N N . GLN A 1 94 ? -1.445 -3.018 3.376 1.00 89.00 94 GLN A N 1
ATOM 747 C CA . GLN A 1 94 ? -1.585 -2.686 1.953 1.00 89.00 94 GLN A CA 1
ATOM 748 C C . GLN A 1 94 ? -0.239 -2.751 1.235 1.00 89.00 94 GLN A C 1
ATOM 750 O O . GLN A 1 94 ? 0.806 -2.588 1.867 1.00 89.00 94 GLN A O 1
ATOM 755 N N . LEU A 1 95 ? -0.251 -2.902 -0.091 1.00 89.62 95 LEU A N 1
ATOM 756 C CA . LEU A 1 95 ? 0.954 -2.670 -0.887 1.00 89.62 95 LEU A CA 1
ATOM 757 C C . LEU A 1 95 ? 1.412 -1.208 -0.722 1.00 89.62 95 LEU A C 1
ATOM 759 O O . LEU A 1 95 ? 0.579 -0.301 -0.799 1.00 89.62 95 LEU A O 1
ATOM 763 N N . PRO A 1 96 ? 2.717 -0.937 -0.549 1.00 88.62 96 PRO A N 1
ATOM 764 C CA . PRO A 1 96 ? 3.269 0.417 -0.495 1.00 88.62 96 PRO A CA 1
ATOM 765 C C . PRO A 1 96 ? 3.369 1.068 -1.887 1.00 88.62 96 PRO A C 1
ATOM 767 O O . PRO A 1 96 ? 4.349 1.739 -2.200 1.00 88.62 96 PRO A O 1
ATOM 770 N N . ILE A 1 97 ? 2.354 0.879 -2.728 1.00 86.06 97 ILE A N 1
ATOM 771 C CA . ILE A 1 97 ? 2.245 1.472 -4.061 1.00 86.06 97 ILE A CA 1
ATOM 772 C C . ILE A 1 97 ? 1.054 2.423 -4.087 1.00 86.06 97 ILE A C 1
ATOM 774 O O . ILE A 1 97 ? 0.020 2.170 -3.471 1.00 86.06 97 ILE A O 1
ATOM 778 N N . VAL A 1 98 ? 1.207 3.537 -4.792 1.00 85.00 98 VAL A N 1
ATOM 779 C CA . VAL A 1 98 ? 0.151 4.536 -4.963 1.00 85.00 98 VAL A CA 1
ATOM 780 C C . VAL A 1 98 ? 0.124 4.920 -6.440 1.00 85.00 98 VAL A C 1
ATOM 782 O O . VAL A 1 98 ? 1.199 5.124 -7.010 1.00 85.00 98 VAL A O 1
ATOM 785 N N . PRO A 1 99 ? -1.058 5.015 -7.076 1.00 81.50 99 PRO A N 1
ATOM 786 C CA . PRO A 1 99 ? -1.163 5.577 -8.416 1.00 81.50 99 PRO A CA 1
ATOM 787 C C . PRO A 1 99 ? -0.530 6.971 -8.462 1.00 81.50 99 PRO A C 1
ATOM 789 O O . PRO A 1 99 ? -0.760 7.783 -7.569 1.00 81.50 99 PRO A O 1
ATOM 792 N N . ALA A 1 100 ? 0.263 7.247 -9.495 1.00 84.25 100 ALA A N 1
ATOM 793 C CA . ALA A 1 100 ? 1.035 8.488 -9.605 1.00 84.25 100 ALA A CA 1
ATOM 794 C C . ALA A 1 100 ? 0.576 9.398 -10.759 1.00 84.25 100 ALA A C 1
ATOM 796 O O . ALA A 1 100 ? 1.287 10.332 -11.112 1.00 84.25 100 ALA A O 1
ATOM 797 N N . TYR A 1 101 ? -0.601 9.141 -11.342 1.00 85.25 101 TYR A N 1
ATOM 798 C CA . TYR A 1 101 ? -1.166 9.974 -12.414 1.00 85.25 101 TYR A CA 1
ATOM 799 C C . TYR A 1 101 ? -1.577 11.367 -11.927 1.00 85.25 101 TYR A C 1
ATOM 801 O O . TYR A 1 101 ? -1.455 12.337 -12.663 1.00 85.25 101 TYR A O 1
ATOM 809 N N . ALA A 1 102 ? -2.032 11.461 -10.678 1.00 88.62 102 ALA A N 1
ATOM 810 C CA . ALA A 1 102 ? -2.355 12.710 -10.010 1.00 88.62 102 ALA A CA 1
ATOM 811 C C . ALA A 1 102 ? -1.795 12.661 -8.589 1.00 88.62 102 ALA A C 1
ATOM 813 O O . ALA A 1 102 ? -1.895 11.645 -7.896 1.00 88.62 102 ALA A O 1
ATOM 814 N N . MET A 1 103 ? -1.186 13.757 -8.152 1.00 89.38 103 MET A N 1
ATOM 815 C CA . MET A 1 103 ? -0.586 13.878 -6.830 1.00 89.38 103 MET A CA 1
ATOM 816 C C . MET A 1 103 ? -0.930 15.244 -6.256 1.00 89.38 103 MET A C 1
ATOM 818 O O . MET A 1 103 ? -0.956 16.242 -6.970 1.00 89.38 103 MET A O 1
ATOM 822 N N . THR A 1 104 ? -1.172 15.298 -4.949 1.00 92.94 104 THR A N 1
ATOM 823 C CA . THR A 1 104 ? -1.375 16.579 -4.273 1.00 92.94 104 THR A CA 1
ATOM 824 C C . THR A 1 104 ? -0.071 17.371 -4.242 1.00 92.94 104 THR A C 1
ATOM 826 O O . THR A 1 104 ? 1.016 16.790 -4.198 1.00 92.94 104 THR A O 1
ATOM 829 N N . THR A 1 105 ? -0.165 18.699 -4.184 1.00 91.94 105 THR A N 1
ATOM 830 C CA . THR A 1 105 ? 0.996 19.605 -4.098 1.00 91.94 105 THR A CA 1
ATOM 831 C C . THR A 1 105 ? 1.970 19.198 -2.988 1.00 91.94 105 THR A C 1
ATOM 833 O O . THR A 1 105 ? 3.170 19.073 -3.226 1.00 91.94 105 THR A O 1
ATOM 836 N N . HIS A 1 106 ? 1.448 18.856 -1.806 1.00 93.94 106 HIS A N 1
ATOM 837 C CA . HIS A 1 106 ? 2.241 18.338 -0.688 1.00 93.94 106 HIS A CA 1
ATOM 838 C C . HIS A 1 106 ? 2.999 17.041 -1.036 1.00 93.94 106 HIS A C 1
ATOM 840 O O . HIS A 1 106 ? 4.110 16.821 -0.566 1.00 93.94 106 HIS A O 1
ATOM 846 N N . LYS A 1 107 ? 2.420 16.136 -1.836 1.00 90.31 107 LYS A N 1
ATOM 847 C CA . LYS A 1 107 ? 3.088 14.887 -2.254 1.00 90.31 107 LYS A CA 1
ATOM 848 C C . LYS A 1 107 ? 4.109 15.098 -3.376 1.00 90.31 107 LYS A C 1
ATOM 850 O O . LYS A 1 107 ? 5.017 14.275 -3.511 1.00 90.31 107 LYS A O 1
ATOM 855 N N . CYS A 1 108 ? 3.979 16.178 -4.143 1.00 91.50 108 CYS A N 1
ATOM 856 C CA . CYS A 1 108 ? 4.931 16.579 -5.179 1.00 91.50 108 CYS A CA 1
ATOM 857 C C . CYS A 1 108 ? 6.160 17.311 -4.625 1.00 91.50 108 CYS A C 1
ATOM 859 O O . CYS A 1 108 ? 7.184 17.368 -5.303 1.00 91.50 108 CYS A O 1
ATOM 861 N N . GLN A 1 109 ? 6.086 17.862 -3.412 1.00 93.75 109 GLN A N 1
ATOM 862 C CA . GLN A 1 109 ? 7.177 18.639 -2.831 1.00 93.75 109 GLN A CA 1
ATOM 863 C C . GLN A 1 109 ? 8.492 17.838 -2.786 1.00 93.75 109 GLN A C 1
ATOM 865 O O . GLN A 1 109 ? 8.533 16.701 -2.315 1.00 93.75 109 GLN A O 1
ATOM 870 N N . GLY A 1 110 ? 9.572 18.437 -3.299 1.00 94.12 110 GLY A N 1
ATOM 871 C CA . GLY A 1 110 ? 10.899 17.813 -3.372 1.00 94.12 110 GLY A CA 1
ATOM 872 C C . GLY A 1 110 ? 11.079 16.798 -4.508 1.00 94.12 110 GLY A C 1
ATOM 873 O O . GLY A 1 110 ? 12.137 16.177 -4.598 1.00 94.12 110 GLY A O 1
ATOM 874 N N . LYS A 1 111 ? 10.081 16.612 -5.383 1.00 90.38 111 LYS A N 1
ATOM 875 C CA . LYS A 1 111 ? 10.205 15.779 -6.588 1.00 90.38 111 LYS A CA 1
ATOM 876 C C . LYS A 1 111 ? 10.558 16.636 -7.799 1.00 90.38 111 LYS A C 1
ATOM 878 O O . LYS A 1 111 ? 9.991 17.703 -7.996 1.00 90.38 111 LYS A O 1
ATOM 883 N N . THR A 1 112 ? 11.447 16.121 -8.646 1.00 91.94 112 THR A N 1
ATOM 884 C CA . THR A 1 112 ? 11.641 16.649 -10.002 1.00 91.94 112 THR A CA 1
ATOM 885 C C . THR A 1 112 ? 10.708 15.885 -10.933 1.00 91.94 112 THR A C 1
ATOM 887 O O . THR A 1 112 ? 10.895 14.688 -11.145 1.00 91.94 112 THR A O 1
ATOM 890 N N . LEU A 1 113 ? 9.669 16.555 -11.429 1.00 90.19 113 LEU A N 1
ATOM 891 C CA . LEU A 1 113 ? 8.707 15.991 -12.373 1.00 90.19 113 LEU A CA 1
ATOM 892 C C . LEU A 1 113 ? 8.974 16.613 -13.749 1.00 90.19 113 LEU A C 1
ATOM 894 O O . LEU A 1 113 ? 8.923 17.836 -13.853 1.00 90.19 113 LEU A O 1
ATOM 898 N N . PRO A 1 114 ? 9.279 15.816 -14.788 1.00 89.81 114 PRO A N 1
ATOM 899 C CA . PRO A 1 114 ? 9.640 16.365 -16.095 1.00 89.81 114 PRO A CA 1
ATOM 900 C C . PRO A 1 114 ? 8.450 17.041 -16.788 1.00 89.81 114 PRO A C 1
ATOM 902 O O . PRO A 1 114 ? 8.635 18.001 -17.527 1.00 89.81 114 PRO A O 1
ATOM 905 N N . TYR A 1 115 ? 7.233 16.558 -16.521 1.00 89.00 115 TYR A N 1
ATOM 906 C CA . TYR 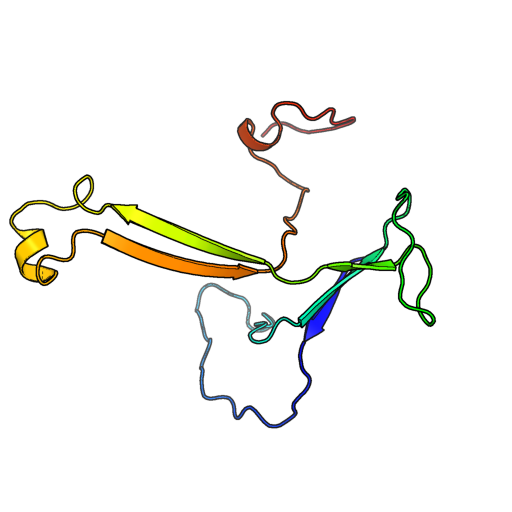A 1 115 ? 5.984 17.072 -17.071 1.00 89.00 115 TYR A CA 1
ATOM 907 C C . TYR A 1 115 ? 4.872 16.942 -16.027 1.00 89.00 115 TYR A C 1
ATOM 909 O O . TYR A 1 115 ? 4.838 15.969 -15.269 1.00 89.00 115 TYR A O 1
ATOM 917 N N . GLY A 1 116 ? 3.952 17.904 -15.999 1.00 88.19 116 GLY A N 1
ATOM 918 C CA . GLY A 1 116 ? 2.777 17.884 -15.134 1.00 88.19 116 GLY A CA 1
ATOM 919 C C . GLY A 1 116 ? 1.788 18.974 -15.534 1.00 88.19 116 GLY A C 1
ATOM 920 O O . GLY A 1 116 ? 2.193 20.029 -16.015 1.00 88.19 116 GLY A O 1
ATOM 921 N N . ILE A 1 117 ? 0.499 18.700 -15.348 1.00 92.19 117 ILE A N 1
ATOM 922 C CA . ILE A 1 117 ? -0.587 19.675 -15.489 1.00 92.19 117 ILE A CA 1
ATOM 923 C C . ILE A 1 117 ? -1.094 19.973 -14.077 1.00 92.19 117 ILE A C 1
ATOM 925 O O . ILE A 1 117 ? -1.205 19.057 -13.260 1.00 92.19 117 ILE A O 1
ATOM 929 N N . ILE A 1 118 ? -1.347 21.248 -13.787 1.00 91.06 118 ILE A N 1
ATOM 930 C CA . ILE A 1 118 ? -1.950 21.694 -12.531 1.00 91.06 118 ILE A CA 1
ATOM 931 C C . ILE A 1 118 ? -3.418 21.983 -12.836 1.00 91.06 118 ILE A C 1
ATOM 933 O O . ILE A 1 118 ? -3.694 22.770 -13.741 1.00 91.06 118 ILE A O 1
ATOM 937 N N . ASP A 1 119 ? -4.303 21.308 -12.110 1.00 87.06 119 ASP A N 1
ATOM 938 C CA . ASP A 1 119 ? -5.756 21.514 -12.121 1.00 87.06 119 ASP A CA 1
ATOM 939 C C . ASP A 1 119 ? -6.162 22.353 -10.900 1.00 87.06 119 ASP A C 1
ATOM 941 O O . ASP A 1 119 ? -5.633 22.058 -9.796 1.00 87.06 119 ASP A O 1
#

Secondary structure (DSSP, 8-state):
-EEEEE---TT---------TTS-TTPPP--SEEEEEEE-TT-S-----TTS-TTEEEE--EEEEEEEE-TTT--HHHHHHTTT--EEEEEEEE-S----SS--HHHHTT---SS----